Protein AF-A0A0M3QPN6-F1 (afdb_monomer)

Foldseek 3Di:
DEAPQLVVLLCVDPLSVLFDWDDDPQKTDTFLEDDPPTPQQFWIWHDYQQKIWIAGGDPDPGGTQDIRDGSNVNSVSSVVRDDPPRDGRDYDYPPDDPVPPDDPPDDDDDDDDDDDDD

pLDDT: mean 86.39, std 18.89, range [38.97, 98.75]

Radius of gyration: 19.88 Å; Cα contacts (8 Å, |Δi|>4): 207; chains: 1; bounding box: 29×68×48 Å

Structure (mmCIF, N/CA/C/O backbone):
data_AF-A0A0M3QPN6-F1
#
_entry.id   AF-A0A0M3QPN6-F1
#
loop_
_atom_site.group_PDB
_atom_site.id
_atom_site.type_symbol
_atom_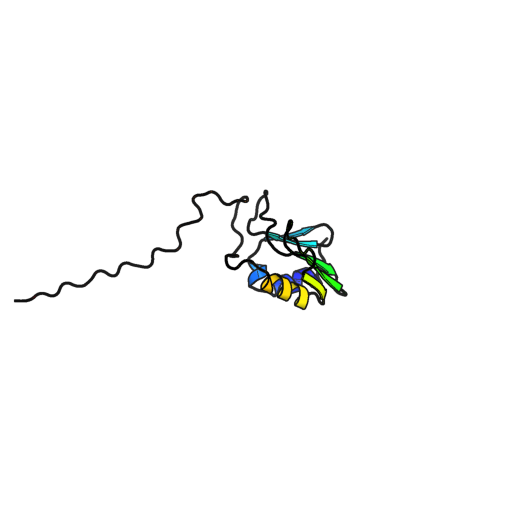site.label_atom_id
_atom_site.label_alt_id
_atom_site.label_comp_id
_atom_site.label_asym_id
_atom_site.label_entity_id
_atom_site.label_seq_id
_atom_site.pdbx_PDB_ins_code
_atom_site.Cartn_x
_atom_site.Cartn_y
_atom_site.Cartn_z
_atom_site.occupancy
_atom_site.B_iso_or_equiv
_atom_site.auth_seq_id
_atom_site.auth_comp_id
_atom_site.auth_asym_id
_atom_site.auth_atom_id
_atom_site.pdbx_PDB_model_num
ATOM 1 N N . MET A 1 1 ? 8.836 9.619 10.970 1.00 56.62 1 MET A N 1
ATOM 2 C CA . MET A 1 1 ? 8.740 8.220 11.432 1.00 56.62 1 MET A CA 1
ATOM 3 C C . MET A 1 1 ? 7.351 7.728 11.058 1.00 56.62 1 MET A C 1
ATOM 5 O O . MET A 1 1 ? 6.436 8.534 11.165 1.00 56.62 1 MET A O 1
ATOM 9 N N . GLY A 1 2 ? 7.197 6.514 10.523 1.00 72.00 2 GLY A N 1
ATOM 10 C CA . GLY A 1 2 ? 5.868 5.987 10.174 1.00 72.00 2 GLY A CA 1
ATOM 11 C C . GLY A 1 2 ? 5.036 5.683 11.423 1.00 72.00 2 GLY A C 1
ATOM 12 O O . GLY A 1 2 ? 5.614 5.371 12.464 1.00 72.00 2 GLY A O 1
ATOM 13 N N . GLU A 1 3 ? 3.710 5.789 11.321 1.00 90.25 3 GLU A N 1
ATOM 14 C CA . GLU A 1 3 ? 2.796 5.466 12.422 1.00 90.25 3 GLU A CA 1
ATOM 15 C C . GLU A 1 3 ? 2.814 3.949 12.703 1.00 90.25 3 GLU A C 1
ATOM 17 O O . GLU A 1 3 ? 2.494 3.172 11.795 1.00 90.25 3 GLU A O 1
ATOM 22 N N . PRO A 1 4 ? 3.130 3.495 13.934 1.00 93.19 4 PRO A N 1
ATOM 23 C CA . PRO A 1 4 ? 3.189 2.071 14.263 1.00 93.19 4 PRO A CA 1
ATOM 24 C C . PRO A 1 4 ? 1.898 1.314 13.945 1.00 93.19 4 PRO A C 1
ATOM 26 O O . PRO A 1 4 ? 1.958 0.254 13.331 1.00 93.19 4 PRO A O 1
ATOM 29 N N . ALA A 1 5 ? 0.728 1.870 14.278 1.00 95.56 5 ALA A N 1
ATOM 30 C CA . ALA A 1 5 ? -0.554 1.212 14.016 1.00 95.56 5 ALA A CA 1
ATOM 31 C C . ALA A 1 5 ? -0.797 0.956 12.515 1.00 95.56 5 ALA A C 1
ATOM 33 O O . ALA A 1 5 ? -1.341 -0.082 12.138 1.00 95.56 5 ALA A O 1
ATOM 34 N N . VAL A 1 6 ? -0.350 1.877 11.655 1.00 97.44 6 VAL A N 1
ATOM 35 C CA . VAL A 1 6 ? -0.455 1.752 10.193 1.00 97.44 6 VAL A CA 1
ATOM 36 C C . VAL A 1 6 ? 0.519 0.706 9.660 1.00 97.44 6 VAL A C 1
ATOM 38 O O . VAL A 1 6 ? 0.145 -0.102 8.811 1.00 97.44 6 VAL A O 1
ATOM 41 N N . ILE A 1 7 ? 1.750 0.678 10.179 1.00 96.75 7 ILE A N 1
ATOM 42 C CA . ILE A 1 7 ? 2.753 -0.327 9.799 1.00 96.75 7 ILE A CA 1
ATOM 43 C C . ILE A 1 7 ? 2.286 -1.730 10.197 1.00 96.75 7 ILE A C 1
ATOM 45 O O . ILE A 1 7 ? 2.345 -2.636 9.370 1.00 96.75 7 ILE A O 1
ATOM 49 N N . GLU A 1 8 ? 1.781 -1.909 11.418 1.00 97.19 8 GLU A N 1
ATOM 50 C CA . GLU A 1 8 ? 1.279 -3.202 11.898 1.00 97.19 8 GLU A CA 1
ATOM 51 C C . GLU A 1 8 ? 0.073 -3.683 11.081 1.00 97.19 8 GLU A C 1
ATOM 53 O O . GLU A 1 8 ? 0.021 -4.844 10.667 1.00 97.19 8 GLU A O 1
ATOM 58 N N . ALA A 1 9 ? -0.874 -2.789 10.774 1.00 98.31 9 ALA A N 1
ATOM 59 C CA . ALA A 1 9 ? -2.022 -3.120 9.932 1.00 98.31 9 ALA A CA 1
ATOM 60 C C . ALA A 1 9 ? -1.597 -3.518 8.509 1.00 98.31 9 ALA A C 1
ATOM 62 O O . ALA A 1 9 ? -2.071 -4.524 7.981 1.00 98.31 9 ALA A O 1
ATOM 63 N N . ALA A 1 10 ? -0.654 -2.788 7.908 1.00 98.19 10 ALA A N 1
ATOM 64 C CA . ALA A 1 10 ? -0.097 -3.152 6.610 1.00 98.19 10 ALA A CA 1
ATOM 65 C C . ALA A 1 10 ? 0.670 -4.483 6.663 1.00 98.19 10 ALA A C 1
ATOM 67 O O . ALA A 1 10 ? 0.541 -5.307 5.760 1.00 98.19 10 ALA A O 1
ATOM 68 N N . TYR A 1 11 ? 1.441 -4.734 7.723 1.00 97.62 11 TYR A N 1
ATOM 69 C CA . TYR A 1 11 ? 2.193 -5.977 7.886 1.00 97.62 11 TYR A CA 1
ATOM 70 C C . TYR A 1 11 ? 1.281 -7.191 8.116 1.00 97.62 11 TYR A C 1
ATOM 72 O O . TYR A 1 11 ? 1.654 -8.316 7.766 1.00 97.62 11 TYR A O 1
ATOM 80 N N . ALA A 1 12 ? 0.078 -7.002 8.668 1.00 98.31 12 ALA A N 1
ATOM 81 C CA . ALA A 1 12 ? -0.918 -8.060 8.827 1.00 98.31 12 ALA A CA 1
ATOM 82 C C . ALA A 1 12 ? -1.438 -8.591 7.476 1.00 98.31 12 ALA A C 1
ATOM 84 O O . ALA A 1 12 ? -1.701 -9.791 7.361 1.00 98.31 12 ALA A O 1
ATOM 85 N N . GLU A 1 13 ? -1.486 -7.749 6.440 1.00 98.44 13 GLU A N 1
ATOM 86 C CA . GLU A 1 13 ? -1.916 -8.110 5.086 1.00 98.44 13 GLU A CA 1
ATOM 87 C C . GLU A 1 13 ? -0.823 -8.879 4.314 1.00 98.44 13 GLU A C 1
ATOM 89 O O . GLU A 1 13 ? 0.204 -8.299 3.943 1.00 98.44 13 GLU A O 1
ATOM 94 N N . PRO A 1 14 ? -1.012 -10.176 3.977 1.00 97.81 14 PRO A N 1
ATOM 95 C CA . PRO A 1 14 ? 0.028 -10.972 3.317 1.00 97.81 14 PRO A CA 1
ATOM 96 C C . PRO A 1 14 ? 0.489 -10.403 1.970 1.00 97.81 14 PRO A C 1
ATOM 98 O O . PRO A 1 14 ? 1.659 -10.540 1.619 1.00 97.81 14 PRO A O 1
ATOM 101 N N . ARG A 1 15 ? -0.416 -9.752 1.223 1.00 98.00 15 ARG A N 1
ATOM 102 C CA . ARG A 1 15 ? -0.100 -9.132 -0.075 1.00 98.00 15 ARG A CA 1
ATOM 103 C C . ARG A 1 15 ? 0.758 -7.874 0.060 1.00 98.00 15 ARG A C 1
ATOM 105 O O . ARG A 1 15 ? 1.514 -7.587 -0.856 1.00 98.00 15 ARG A O 1
ATOM 112 N N . LEU A 1 16 ? 0.675 -7.155 1.181 1.00 98.44 16 LEU A N 1
ATOM 113 C CA . LEU A 1 16 ? 1.519 -5.984 1.446 1.00 98.44 16 LEU A CA 1
ATOM 114 C C . LEU A 1 16 ? 2.843 -6.380 2.097 1.00 98.44 16 LEU A C 1
ATOM 116 O O . LEU A 1 16 ? 3.873 -5.791 1.785 1.00 98.44 16 LEU A O 1
ATOM 120 N N . ARG A 1 17 ? 2.842 -7.427 2.933 1.00 97.94 17 ARG A N 1
ATOM 121 C CA . ARG A 1 17 ? 4.044 -7.952 3.604 1.00 97.94 17 ARG A CA 1
ATOM 122 C C . ARG A 1 17 ? 5.166 -8.349 2.639 1.00 97.94 17 ARG A C 1
ATOM 124 O O . ARG A 1 17 ? 6.328 -8.356 3.027 1.00 97.94 17 ARG A O 1
ATOM 131 N N . VAL A 1 18 ? 4.820 -8.719 1.406 1.00 97.88 18 VAL A N 1
ATOM 132 C CA . VAL A 1 18 ? 5.783 -9.121 0.368 1.00 97.88 18 VAL A CA 1
ATOM 133 C C . VAL A 1 18 ? 6.293 -7.956 -0.484 1.00 97.88 18 VAL A C 1
ATOM 135 O O . VAL A 1 18 ? 7.144 -8.171 -1.342 1.00 97.88 18 VAL A O 1
ATOM 138 N N . LEU A 1 19 ? 5.781 -6.741 -0.280 1.00 98.31 19 LEU A N 1
ATOM 139 C CA . LEU A 1 19 ? 6.254 -5.526 -0.942 1.00 98.31 19 LEU A CA 1
ATOM 140 C C . LEU A 1 19 ? 7.331 -4.844 -0.099 1.00 98.31 19 LEU A C 1
ATOM 142 O O . LEU A 1 19 ? 7.480 -5.138 1.084 1.00 98.31 19 LEU A O 1
ATOM 146 N N . PHE A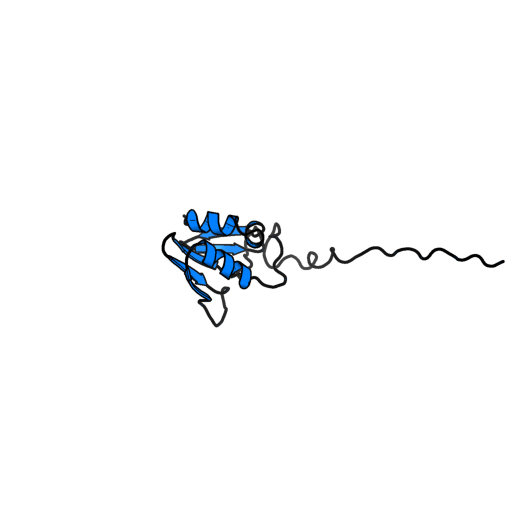 1 20 ? 8.072 -3.911 -0.695 1.00 97.50 20 PHE A N 1
ATOM 147 C CA . PHE A 1 20 ? 9.042 -3.104 0.037 1.00 97.50 20 PHE A CA 1
ATOM 148 C C . PHE A 1 20 ? 8.324 -1.926 0.721 1.00 97.50 20 PHE A C 1
ATOM 150 O O . PHE A 1 20 ? 7.823 -1.046 0.011 1.00 97.50 20 PHE A O 1
ATOM 157 N N . PRO A 1 21 ? 8.227 -1.892 2.066 1.00 96.56 21 PRO A N 1
ATOM 158 C CA . PRO A 1 21 ? 7.593 -0.788 2.773 1.00 96.56 21 PRO A CA 1
ATOM 159 C C . PRO A 1 21 ? 8.553 0.400 2.869 1.00 96.56 21 PRO A C 1
ATOM 161 O O . PRO A 1 21 ? 9.720 0.243 3.227 1.00 96.56 21 PRO A O 1
ATOM 164 N N . PHE A 1 22 ? 8.052 1.606 2.618 1.00 95.19 22 PHE A N 1
ATOM 165 C CA . PHE A 1 22 ? 8.850 2.826 2.697 1.00 95.19 22 PHE A CA 1
ATOM 166 C C . PHE A 1 22 ? 8.106 3.915 3.493 1.00 95.19 22 PHE A C 1
ATOM 168 O O . PHE A 1 22 ? 7.319 4.686 2.941 1.00 95.19 22 PHE A O 1
ATOM 175 N N . PRO A 1 23 ? 8.299 3.978 4.826 1.00 94.38 23 PRO A N 1
ATOM 176 C CA . PRO A 1 23 ? 7.691 5.011 5.658 1.00 94.38 23 PRO A CA 1
ATOM 177 C C . PRO A 1 23 ? 8.428 6.348 5.493 1.00 94.38 23 PRO A C 1
ATOM 179 O O . PRO A 1 23 ? 9.603 6.473 5.838 1.00 94.38 23 PRO A O 1
ATOM 182 N N . SER A 1 24 ? 7.736 7.380 5.011 1.00 89.12 24 SER A N 1
ATOM 183 C CA . SER A 1 24 ? 8.326 8.692 4.720 1.00 89.12 24 SER A CA 1
ATOM 184 C C . SER A 1 24 ? 7.293 9.810 4.864 1.00 89.12 24 SER A C 1
ATOM 186 O O . SER A 1 24 ? 6.170 9.671 4.403 1.00 89.12 24 SER A O 1
ATOM 188 N N . HIS A 1 25 ? 7.650 10.926 5.513 1.00 87.19 25 HIS A N 1
ATOM 189 C CA . HIS A 1 25 ? 6.793 12.123 5.656 1.00 87.19 25 HIS A CA 1
ATOM 190 C C . HIS A 1 25 ? 5.353 11.865 6.169 1.00 87.19 25 HIS A C 1
ATOM 192 O O . HIS A 1 25 ? 4.418 12.540 5.753 1.00 87.19 25 HIS A O 1
ATOM 198 N N . GLY A 1 26 ? 5.158 10.891 7.067 1.00 88.94 26 GLY A N 1
ATOM 199 C CA . GLY A 1 26 ? 3.824 10.522 7.577 1.00 88.94 26 GLY A CA 1
ATOM 200 C C . GLY A 1 26 ? 2.999 9.654 6.618 1.00 88.94 26 GLY A C 1
ATOM 201 O O . GLY A 1 26 ? 1.846 9.343 6.904 1.00 88.94 26 GLY A O 1
ATOM 202 N N . ALA A 1 27 ? 3.593 9.244 5.498 1.00 94.06 27 ALA A N 1
ATOM 203 C CA . ALA A 1 27 ? 3.048 8.267 4.576 1.00 94.06 27 ALA A CA 1
ATOM 204 C C . ALA A 1 27 ? 3.723 6.902 4.759 1.00 94.06 27 ALA A C 1
ATOM 206 O O . ALA A 1 27 ? 4.911 6.813 5.082 1.00 94.06 27 ALA A O 1
ATOM 207 N N . LEU A 1 28 ? 2.969 5.844 4.484 1.00 97.12 28 LEU A N 1
ATOM 208 C CA . LEU A 1 28 ? 3.480 4.506 4.231 1.00 97.12 28 LEU A CA 1
ATOM 209 C C . LEU A 1 28 ? 3.257 4.187 2.750 1.00 97.12 28 LEU A C 1
ATOM 211 O O . LEU A 1 28 ? 2.123 3.941 2.329 1.00 97.12 28 LEU A O 1
ATOM 215 N N . THR A 1 29 ? 4.336 4.223 1.966 1.00 96.44 29 THR A N 1
ATOM 216 C CA . THR A 1 29 ? 4.330 3.806 0.558 1.00 96.44 29 THR A CA 1
ATOM 217 C C . THR A 1 29 ? 4.830 2.372 0.419 1.00 96.44 29 THR A C 1
ATOM 219 O O . THR A 1 29 ? 5.518 1.842 1.297 1.00 96.44 29 THR A O 1
ATOM 222 N N . PHE A 1 30 ? 4.478 1.743 -0.701 1.00 97.50 30 PHE A N 1
ATOM 223 C CA . PHE A 1 30 ? 4.925 0.404 -1.064 1.00 97.50 30 PHE A CA 1
ATOM 224 C C . PHE A 1 30 ? 5.605 0.447 -2.427 1.00 97.50 30 PHE A C 1
ATOM 226 O O . PHE A 1 30 ? 5.146 1.146 -3.334 1.00 97.50 30 PHE A O 1
ATOM 233 N N . HIS A 1 31 ? 6.672 -0.330 -2.580 1.00 9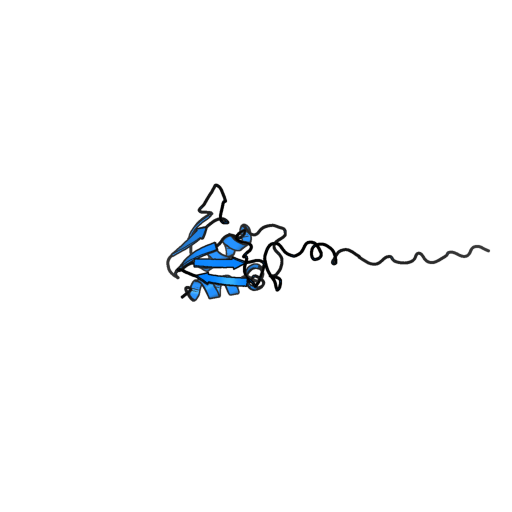7.38 31 HIS A N 1
ATOM 234 C CA . HIS A 1 31 ? 7.398 -0.446 -3.838 1.00 97.38 31 HIS A CA 1
ATOM 235 C C . HIS A 1 31 ? 7.557 -1.906 -4.252 1.00 97.38 31 HIS A C 1
ATOM 237 O O . HIS A 1 31 ? 7.662 -2.810 -3.419 1.00 97.38 31 HIS A O 1
ATOM 243 N N . ARG A 1 32 ? 7.586 -2.126 -5.571 1.00 97.19 32 ARG A N 1
ATOM 244 C CA . ARG A 1 32 ? 7.842 -3.440 -6.182 1.00 97.19 32 ARG A CA 1
ATOM 245 C C . ARG A 1 32 ? 9.335 -3.795 -6.224 1.00 97.19 32 ARG A C 1
ATOM 247 O O . ARG A 1 32 ? 9.693 -4.858 -6.719 1.00 97.19 32 ARG A O 1
ATOM 254 N N . ASN A 1 33 ? 10.201 -2.909 -5.746 1.00 97.56 33 ASN A N 1
ATOM 255 C CA . ASN A 1 33 ? 11.650 -3.003 -5.849 1.00 97.56 33 ASN A CA 1
ATOM 256 C C . ASN A 1 33 ? 12.323 -2.439 -4.583 1.00 97.56 33 ASN A C 1
ATOM 258 O O . ASN A 1 33 ? 11.714 -1.642 -3.869 1.00 97.56 33 ASN A O 1
ATOM 262 N N . THR A 1 34 ? 13.554 -2.864 -4.292 1.00 96.88 34 THR A N 1
ATOM 263 C CA . THR A 1 34 ? 14.285 -2.522 -3.049 1.00 96.88 34 THR A CA 1
ATOM 264 C C . THR A 1 34 ? 15.315 -1.399 -3.208 1.00 96.88 34 THR A C 1
ATOM 266 O O . THR A 1 34 ? 15.835 -0.918 -2.200 1.00 96.88 34 THR A O 1
ATOM 269 N N . GLN A 1 35 ? 15.632 -0.979 -4.438 1.00 96.75 35 GLN A N 1
ATOM 270 C CA . GLN A 1 35 ? 16.657 0.032 -4.726 1.00 96.75 35 GLN A CA 1
ATOM 271 C C . GLN A 1 35 ? 16.105 1.138 -5.628 1.00 96.75 35 GLN A C 1
ATOM 273 O O . GLN A 1 35 ? 15.375 0.857 -6.568 1.00 96.75 35 GLN A O 1
ATOM 278 N N . ASP A 1 36 ? 16.491 2.388 -5.392 1.00 93.75 36 ASP A N 1
ATOM 279 C CA . ASP A 1 36 ? 16.127 3.513 -6.262 1.00 93.75 36 ASP A CA 1
ATOM 280 C C . ASP A 1 36 ? 16.645 3.321 -7.702 1.00 93.75 36 ASP A C 1
ATOM 282 O O . ASP A 1 36 ? 17.766 2.829 -7.867 1.00 93.75 36 ASP A O 1
ATOM 286 N N . PRO A 1 37 ? 15.907 3.744 -8.747 1.00 94.88 37 PRO A N 1
ATOM 287 C CA . PRO A 1 37 ? 14.551 4.337 -8.781 1.00 94.88 37 PRO A CA 1
ATOM 288 C C . PRO A 1 37 ? 13.391 3.432 -8.328 1.00 94.88 37 PRO A C 1
ATOM 290 O O . PRO A 1 37 ? 13.413 2.226 -8.546 1.00 94.88 37 PRO A O 1
ATOM 293 N N . TRP A 1 38 ? 12.342 4.028 -7.743 1.00 94.69 38 TRP A N 1
ATOM 294 C CA . TRP A 1 38 ? 11.156 3.341 -7.188 1.00 94.69 38 TRP A CA 1
ATOM 295 C C . TRP A 1 38 ? 9.976 3.217 -8.168 1.00 94.69 38 TRP A C 1
ATOM 297 O O . TRP A 1 38 ? 9.718 4.134 -8.949 1.00 94.69 38 TRP A O 1
ATOM 307 N N . SER A 1 39 ? 9.191 2.134 -8.068 1.00 93.75 39 SER A N 1
ATOM 308 C CA . SER A 1 39 ? 8.068 1.854 -8.985 1.00 93.75 39 SER A CA 1
ATOM 309 C C . SER A 1 39 ? 6.931 2.889 -8.969 1.00 93.75 39 SER A C 1
ATOM 311 O O . SER A 1 39 ? 6.327 3.126 -10.011 1.00 93.75 39 SER A O 1
ATOM 313 N N . ASN A 1 40 ? 6.674 3.544 -7.824 1.00 93.06 40 ASN A N 1
ATOM 314 C CA . ASN A 1 40 ? 5.697 4.639 -7.612 1.00 93.06 40 ASN A CA 1
ATOM 315 C C . ASN A 1 40 ? 4.261 4.411 -8.144 1.00 93.06 40 ASN A C 1
ATOM 317 O O . ASN A 1 40 ? 3.444 5.334 -8.178 1.00 93.06 40 ASN A O 1
ATOM 321 N N . ASP A 1 41 ? 3.938 3.177 -8.514 1.00 95.12 41 ASP A N 1
ATOM 322 C CA . ASP A 1 41 ? 2.735 2.759 -9.229 1.00 95.12 41 ASP A CA 1
ATOM 323 C C . ASP A 1 41 ? 1.701 2.074 -8.319 1.00 95.12 41 ASP A C 1
ATOM 325 O O . ASP A 1 41 ? 0.709 1.527 -8.800 1.00 95.12 41 ASP A O 1
ATOM 329 N N . LEU A 1 42 ? 1.924 2.105 -7.002 1.00 96.88 42 LEU A N 1
ATOM 330 C CA . LEU A 1 42 ? 1.070 1.489 -5.990 1.00 96.88 42 LEU A CA 1
ATOM 331 C C . LEU A 1 42 ? 0.351 2.552 -5.139 1.00 96.88 42 LEU A C 1
ATOM 333 O O . LEU A 1 42 ? 0.892 3.643 -4.932 1.00 96.88 42 LEU A O 1
ATOM 337 N N . PRO A 1 43 ? -0.862 2.257 -4.633 1.00 97.69 43 PRO A N 1
ATOM 338 C CA . PRO A 1 43 ? -1.538 3.123 -3.674 1.00 97.69 43 PRO A CA 1
ATOM 339 C C . PRO A 1 43 ? -0.777 3.184 -2.341 1.00 97.69 43 PRO A C 1
ATOM 341 O O . PRO A 1 43 ? -0.032 2.268 -1.990 1.00 97.69 43 PRO A O 1
ATOM 344 N N . PHE A 1 44 ? -0.977 4.264 -1.585 1.00 97.31 44 PHE A N 1
ATOM 345 C CA . PHE A 1 44 ? -0.266 4.510 -0.325 1.00 97.31 44 PHE A CA 1
ATOM 346 C C . PHE A 1 44 ? -1.176 5.087 0.759 1.00 97.31 44 PHE A C 1
ATOM 348 O O . PHE A 1 44 ? -2.230 5.656 0.469 1.00 97.31 44 PHE A O 1
ATOM 355 N N . ILE A 1 45 ? -0.758 4.936 2.016 1.00 97.94 45 ILE A N 1
ATOM 356 C CA . ILE A 1 45 ? -1.518 5.368 3.195 1.00 97.94 45 ILE A CA 1
ATOM 357 C C . ILE A 1 45 ? -0.870 6.625 3.770 1.00 97.94 45 ILE A C 1
ATOM 359 O O . ILE A 1 45 ? 0.349 6.683 3.902 1.00 97.94 45 ILE A O 1
ATOM 363 N N . VAL A 1 46 ? -1.677 7.613 4.147 1.00 96.56 46 VAL A N 1
ATOM 364 C CA . VAL A 1 46 ? -1.265 8.759 4.970 1.00 96.56 46 VAL A CA 1
ATOM 365 C C . VAL A 1 46 ? -2.214 8.858 6.151 1.00 96.56 46 VAL A C 1
ATOM 367 O O . VAL A 1 46 ? -3.428 8.801 5.958 1.00 96.56 46 VAL A O 1
ATOM 370 N N . GLY A 1 47 ? -1.678 9.058 7.347 1.00 94.69 47 GLY A N 1
ATOM 371 C CA . GLY A 1 47 ? -2.481 9.246 8.548 1.00 94.69 47 GLY A CA 1
ATOM 372 C C . GLY A 1 47 ? -1.917 8.495 9.737 1.00 94.69 47 GLY A C 1
ATOM 373 O O . GLY A 1 47 ? -0.748 8.100 9.738 1.00 94.69 47 GLY A O 1
ATOM 374 N N . ASP A 1 48 ? -2.768 8.320 10.737 1.00 94.25 48 ASP A N 1
ATOM 375 C CA . ASP A 1 48 ? -2.406 7.744 12.021 1.00 94.25 48 ASP A CA 1
ATOM 376 C C . ASP A 1 48 ? -3.436 6.704 12.507 1.00 94.25 48 ASP A C 1
ATOM 378 O O . ASP A 1 48 ? -4.245 6.185 11.732 1.00 94.25 48 ASP A O 1
ATOM 382 N N . VAL A 1 49 ? -3.376 6.362 13.796 1.00 94.31 49 VAL A N 1
ATOM 383 C CA . VAL A 1 49 ? -4.295 5.417 14.441 1.00 94.31 49 VAL A CA 1
ATOM 384 C C . VAL A 1 49 ? -5.755 5.889 14.447 1.00 94.31 49 VAL A C 1
ATOM 386 O O . VAL A 1 49 ? -6.653 5.050 14.488 1.00 94.31 49 VAL A O 1
ATOM 389 N N . GLU A 1 50 ? -6.008 7.199 14.408 1.00 94.56 50 GLU A N 1
ATOM 390 C CA . GLU A 1 50 ? -7.358 7.765 14.479 1.00 94.56 50 GLU A CA 1
ATOM 391 C C . GLU A 1 50 ? -7.991 7.894 13.095 1.00 94.56 50 GLU A C 1
ATOM 393 O O . GLU A 1 50 ? -9.195 7.684 12.942 1.00 94.56 50 GLU A O 1
ATOM 398 N N . SER A 1 51 ? -7.196 8.258 12.085 1.00 96.50 51 SER A N 1
ATOM 399 C CA . SER A 1 51 ? -7.714 8.506 10.743 1.00 96.50 51 SER A CA 1
ATOM 400 C C . SER A 1 51 ? -6.655 8.321 9.663 1.00 96.50 51 SER A C 1
ATOM 402 O O . SER A 1 51 ? -5.650 9.031 9.600 1.00 96.50 51 SER A O 1
ATOM 404 N N . CYS A 1 52 ? -6.934 7.401 8.743 1.00 98.00 52 CYS A N 1
ATOM 405 C CA . CYS A 1 52 ? -6.143 7.143 7.550 1.00 98.00 52 CYS A CA 1
ATOM 406 C C . CYS A 1 52 ? -6.852 7.636 6.280 1.00 98.00 52 CYS A C 1
ATOM 408 O O . CYS A 1 52 ? -8.072 7.545 6.119 1.00 98.00 52 CYS A O 1
ATOM 410 N N . THR A 1 53 ? -6.054 8.113 5.330 1.00 98.12 53 THR A N 1
ATOM 411 C CA . THR A 1 53 ? -6.440 8.381 3.943 1.00 98.12 53 THR A CA 1
ATOM 412 C C . THR A 1 53 ? -5.605 7.507 3.018 1.00 98.12 53 THR A C 1
ATOM 414 O O . THR A 1 53 ? -4.382 7.459 3.142 1.00 98.12 53 THR A O 1
ATOM 417 N N . VAL A 1 54 ? -6.257 6.844 2.064 1.00 98.44 54 VAL A N 1
ATOM 418 C CA . VAL A 1 54 ? -5.584 6.075 1.013 1.00 98.44 54 VAL A CA 1
ATOM 419 C C . VAL A 1 54 ? -5.575 6.886 -0.269 1.00 98.44 54 VAL A C 1
ATOM 421 O O . VAL A 1 54 ? -6.618 7.328 -0.763 1.00 98.44 54 VAL A O 1
ATOM 424 N N . TYR A 1 55 ? -4.383 7.054 -0.820 1.00 97.75 55 TYR A N 1
ATOM 425 C CA . TYR A 1 55 ? -4.144 7.755 -2.067 1.00 97.75 55 TYR A CA 1
ATOM 426 C C . TYR A 1 55 ? -3.881 6.765 -3.197 1.00 97.75 55 TYR A C 1
ATOM 428 O O . TYR A 1 55 ? -3.287 5.704 -2.997 1.00 97.75 55 TYR A O 1
ATOM 436 N N . ALA A 1 56 ? -4.327 7.128 -4.395 1.00 97.31 56 ALA A N 1
ATOM 437 C CA . ALA A 1 56 ? -4.014 6.393 -5.612 1.00 97.31 56 ALA A CA 1
ATOM 438 C C . ALA A 1 56 ? -2.521 6.541 -5.981 1.00 97.31 56 ALA A C 1
ATOM 440 O O . ALA A 1 56 ? -1.857 7.448 -5.467 1.00 97.31 56 ALA A O 1
ATOM 441 N N . PRO A 1 57 ? -1.993 5.701 -6.895 1.00 94.38 57 PRO A N 1
ATOM 442 C CA . PRO A 1 57 ? -0.634 5.843 -7.410 1.00 94.38 57 PRO A CA 1
ATOM 443 C C . PRO A 1 57 ? -0.301 7.258 -7.896 1.00 94.38 57 PRO A C 1
ATOM 445 O O . PRO A 1 57 ? -1.170 8.004 -8.369 1.00 94.38 57 PRO A O 1
ATOM 448 N N . LEU A 1 58 ? 0.982 7.617 -7.828 1.00 80.62 58 LEU A N 1
ATOM 449 C CA . LEU A 1 58 ? 1.457 8.913 -8.307 1.00 80.62 58 LEU A CA 1
ATOM 450 C C . LEU A 1 58 ? 1.161 9.047 -9.811 1.00 80.62 58 LEU A C 1
ATOM 452 O O . LEU A 1 58 ? 1.605 8.243 -10.622 1.00 80.62 58 LEU A O 1
ATOM 456 N N . GLY A 1 59 ? 0.386 10.071 -10.182 1.00 81.31 59 GLY A N 1
ATOM 457 C CA . GLY A 1 59 ? -0.028 10.325 -11.570 1.00 81.31 59 GLY A CA 1
ATOM 458 C C . GLY A 1 59 ? -1.439 9.847 -11.936 1.00 81.31 59 GLY A C 1
ATOM 459 O O . GLY A 1 59 ? -1.902 10.151 -13.034 1.00 81.31 59 GLY A O 1
ATOM 460 N N . ALA A 1 60 ? -2.157 9.168 -11.035 1.00 87.31 60 ALA A N 1
ATOM 461 C CA . ALA A 1 60 ? -3.558 8.814 -11.260 1.00 87.31 60 ALA A CA 1
ATOM 462 C C . ALA A 1 60 ? -4.479 10.063 -11.302 1.00 87.31 60 ALA A C 1
ATOM 464 O O . ALA A 1 60 ? -4.252 11.019 -10.551 1.00 87.31 60 ALA A O 1
ATOM 465 N N . PRO A 1 61 ? -5.541 10.068 -12.141 1.00 83.00 61 PRO A N 1
ATOM 466 C CA . PRO A 1 61 ? -6.459 11.207 -12.264 1.00 83.00 61 PRO A CA 1
ATOM 467 C C . PRO A 1 61 ? -7.291 11.425 -10.994 1.00 83.00 61 PRO A C 1
ATOM 469 O O . PRO A 1 61 ? -7.519 12.561 -10.582 1.00 83.00 61 PRO A O 1
ATOM 472 N N . GLN A 1 62 ? -7.716 10.337 -10.348 1.00 85.50 62 GLN A N 1
ATOM 473 C CA . GLN A 1 62 ? -8.316 10.370 -9.020 1.00 85.50 62 GLN A CA 1
ATOM 474 C C . GLN A 1 62 ? -7.216 10.189 -7.981 1.00 85.50 62 GLN A C 1
ATOM 476 O O . GLN A 1 62 ? -6.527 9.176 -7.984 1.00 85.50 62 GLN A O 1
ATOM 481 N N . ARG A 1 63 ? -7.063 11.166 -7.084 1.00 91.19 63 ARG A N 1
ATOM 482 C CA . ARG A 1 63 ? -5.967 11.180 -6.106 1.00 91.19 63 ARG A CA 1
ATOM 483 C C . ARG A 1 63 ? -6.297 10.443 -4.806 1.00 91.19 63 ARG A C 1
ATOM 485 O O . ARG A 1 63 ? -5.396 9.870 -4.210 1.00 91.19 63 ARG A O 1
ATOM 492 N N . VAL A 1 64 ? -7.559 10.439 -4.379 1.00 97.19 64 VAL A N 1
ATOM 493 C CA . VAL A 1 64 ? -8.001 9.855 -3.102 1.00 97.19 64 VAL A CA 1
ATOM 494 C C . VAL A 1 64 ? -8.923 8.668 -3.368 1.00 97.19 64 VAL A C 1
ATOM 496 O O . VAL A 1 64 ? -9.913 8.807 -4.089 1.00 97.19 64 VAL A O 1
ATOM 499 N N . LEU A 1 65 ? -8.588 7.515 -2.790 1.00 97.69 65 LEU A N 1
ATOM 500 C CA . LEU A 1 65 ? -9.355 6.269 -2.886 1.00 97.69 65 LEU A CA 1
ATOM 501 C C . LEU A 1 65 ? -10.294 6.077 -1.687 1.00 97.69 65 LEU A C 1
ATOM 503 O O . LEU A 1 65 ? -11.356 5.482 -1.834 1.00 97.69 65 LEU A O 1
ATOM 507 N N . GLY A 1 66 ? -9.928 6.604 -0.516 1.00 98.00 66 GLY A N 1
ATOM 508 C CA . GLY A 1 66 ? -10.753 6.565 0.692 1.00 98.00 66 GLY A CA 1
ATOM 509 C C . GLY A 1 66 ? -10.181 7.441 1.806 1.00 98.00 66 GLY A C 1
ATOM 510 O O . GLY A 1 66 ? -8.983 7.718 1.815 1.00 98.00 66 GLY A O 1
ATOM 511 N N . GLN A 1 67 ? -11.036 7.896 2.723 1.00 98.06 67 GLN A N 1
ATOM 512 C CA . GLN A 1 67 ? -10.701 8.797 3.836 1.00 98.06 67 GLN A CA 1
ATOM 513 C C . GLN A 1 67 ? -11.404 8.352 5.117 1.00 98.06 67 GLN A C 1
ATOM 515 O O . GLN A 1 67 ? -12.394 7.626 5.042 1.00 98.06 67 GLN A O 1
ATOM 520 N N . SER A 1 68 ? -10.922 8.837 6.267 1.00 97.69 68 SER A N 1
ATOM 521 C CA . SER A 1 68 ? -11.493 8.537 7.590 1.00 97.69 68 SER A CA 1
ATOM 522 C C . SER A 1 68 ? -11.562 7.035 7.872 1.00 97.69 68 SER A C 1
ATOM 524 O O . SER A 1 68 ? -12.536 6.543 8.434 1.00 97.69 68 SER A O 1
ATOM 526 N N . LEU A 1 69 ? -10.529 6.317 7.431 1.00 98.38 69 LEU A N 1
ATOM 527 C CA . LEU A 1 69 ? -10.406 4.873 7.572 1.00 98.38 69 LEU A CA 1
ATOM 528 C C . LEU A 1 69 ? -9.631 4.538 8.841 1.00 98.38 69 LEU A C 1
ATOM 530 O O . LEU A 1 69 ? -8.697 5.248 9.212 1.00 98.38 69 LEU A O 1
ATOM 534 N N . THR A 1 70 ? -9.947 3.402 9.443 1.00 98.44 70 THR A N 1
ATOM 535 C CA . THR A 1 70 ? -9.027 2.749 10.377 1.00 98.44 70 THR A CA 1
ATOM 536 C C . THR A 1 70 ? -7.762 2.273 9.643 1.00 98.44 70 THR A C 1
ATOM 538 O O . THR A 1 70 ? -7.794 2.061 8.423 1.00 98.44 70 THR A O 1
ATOM 541 N N . PRO A 1 71 ? -6.642 2.032 10.350 1.00 98.44 71 PRO A N 1
ATOM 542 C CA . PRO A 1 71 ? -5.444 1.444 9.747 1.00 98.44 71 PRO A CA 1
ATOM 543 C C . PRO A 1 71 ? -5.706 0.137 8.977 1.00 98.44 71 PRO A C 1
ATOM 545 O O . PRO A 1 71 ? -5.140 -0.083 7.906 1.00 98.44 71 PRO A O 1
ATOM 548 N N . GLN A 1 72 ? -6.593 -0.720 9.489 1.00 98.62 72 GLN A N 1
ATOM 549 C CA . GLN A 1 72 ? -6.955 -2.000 8.875 1.00 98.62 72 GLN A CA 1
ATOM 550 C C . GLN A 1 72 ? -7.758 -1.804 7.586 1.00 98.62 72 GLN A C 1
ATOM 552 O O . GLN A 1 72 ? -7.465 -2.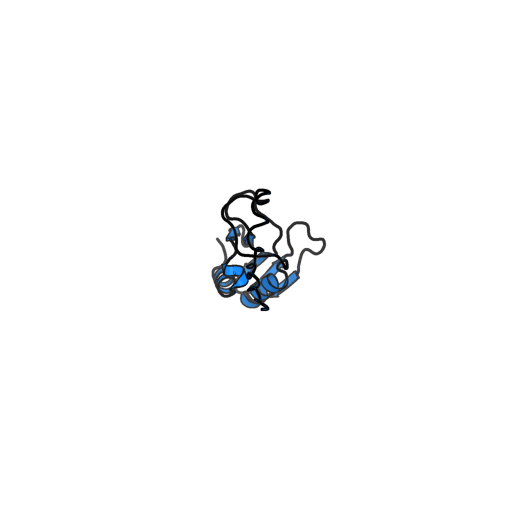439 6.575 1.00 98.62 72 GLN A O 1
ATOM 557 N N . GLU A 1 73 ? -8.738 -0.899 7.591 1.00 98.75 73 GLU A N 1
ATOM 558 C CA . GLU A 1 73 ? -9.504 -0.564 6.386 1.00 98.75 73 GLU A CA 1
ATOM 559 C C . GLU A 1 73 ? -8.618 0.086 5.322 1.00 98.75 73 GLU A C 1
ATOM 561 O O . GLU A 1 73 ? -8.755 -0.216 4.138 1.00 98.75 73 GLU A O 1
ATOM 566 N N . ALA A 1 74 ? -7.671 0.934 5.732 1.00 98.75 74 ALA A N 1
ATOM 567 C CA . ALA A 1 74 ? -6.702 1.529 4.822 1.00 98.75 74 ALA A CA 1
ATOM 568 C C . ALA A 1 74 ? -5.812 0.461 4.165 1.00 98.75 74 ALA A C 1
ATOM 570 O O . ALA A 1 74 ? -5.661 0.465 2.943 1.00 98.75 74 ALA A O 1
ATOM 571 N N . ALA A 1 75 ? -5.278 -0.488 4.942 1.00 98.69 75 ALA A N 1
ATOM 572 C CA . ALA A 1 75 ? -4.490 -1.602 4.412 1.00 98.69 75 ALA A CA 1
ATOM 573 C C . ALA A 1 75 ? -5.308 -2.473 3.440 1.00 98.69 75 ALA A C 1
ATOM 575 O O . ALA A 1 75 ? -4.858 -2.743 2.322 1.00 98.69 75 ALA A O 1
ATOM 576 N N . ALA A 1 76 ? -6.542 -2.833 3.805 1.00 98.69 76 ALA A N 1
ATOM 577 C CA . ALA A 1 76 ? -7.444 -3.591 2.939 1.00 98.69 76 ALA A CA 1
ATOM 578 C C . ALA A 1 76 ? -7.768 -2.841 1.633 1.00 98.69 76 ALA A C 1
ATOM 580 O O . ALA A 1 76 ? -7.806 -3.441 0.554 1.00 98.69 76 ALA A O 1
ATOM 581 N N . LEU A 1 77 ? -7.951 -1.519 1.699 1.00 98.75 77 LEU A N 1
ATOM 582 C CA . LEU A 1 77 ? -8.231 -0.691 0.528 1.00 98.75 77 LEU A CA 1
ATOM 583 C C . LEU A 1 77 ? -7.025 -0.586 -0.414 1.00 98.75 77 LEU A C 1
ATOM 585 O O . LEU A 1 77 ? -7.212 -0.631 -1.632 1.00 98.75 77 LEU A O 1
ATOM 589 N N . VAL A 1 78 ? -5.800 -0.506 0.122 1.00 98.56 78 VAL A N 1
ATOM 590 C CA . VAL A 1 78 ? -4.563 -0.615 -0.674 1.00 98.56 78 VAL A CA 1
ATOM 591 C C . VAL A 1 78 ? -4.536 -1.962 -1.394 1.00 98.56 78 VAL A C 1
ATOM 593 O O . VAL A 1 78 ? -4.364 -1.988 -2.610 1.00 98.56 78 VAL A O 1
ATOM 596 N N . VAL A 1 79 ? -4.784 -3.072 -0.686 1.00 98.56 79 VAL A N 1
ATOM 597 C CA . VAL A 1 79 ? -4.813 -4.428 -1.269 1.00 98.56 79 VAL A CA 1
ATOM 598 C C . VAL A 1 79 ? -5.838 -4.551 -2.401 1.00 98.56 79 VAL A C 1
ATOM 600 O O . VAL A 1 79 ? -5.547 -5.169 -3.432 1.00 98.56 79 VAL A O 1
ATOM 603 N N . ALA A 1 80 ? -7.022 -3.961 -2.228 1.00 98.25 80 ALA A N 1
ATOM 604 C CA . ALA A 1 80 ? -8.088 -3.962 -3.227 1.00 98.25 80 ALA A CA 1
ATOM 605 C C . ALA A 1 80 ? -7.719 -3.195 -4.510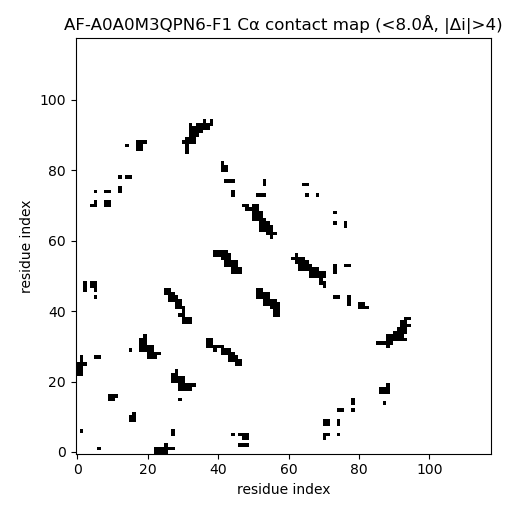 1.00 98.25 80 ALA A C 1
ATOM 607 O O . ALA A 1 80 ? -8.249 -3.506 -5.574 1.00 98.25 80 ALA A O 1
ATOM 608 N N . HIS A 1 81 ? -6.797 -2.233 -4.418 1.00 97.50 81 HIS A N 1
ATOM 609 C CA . HIS A 1 81 ? -6.344 -1.395 -5.533 1.00 97.50 81 HIS A CA 1
ATOM 610 C C . HIS A 1 81 ? -4.930 -1.740 -6.023 1.00 97.50 81 HIS A C 1
ATOM 612 O O . HIS A 1 81 ? -4.369 -1.007 -6.839 1.00 97.50 81 HIS A O 1
ATOM 618 N N . LEU A 1 82 ? -4.343 -2.850 -5.559 1.00 97.25 82 LEU A N 1
ATOM 619 C CA . LEU A 1 82 ? -3.084 -3.335 -6.116 1.00 97.25 82 LEU A CA 1
ATOM 620 C C . LEU A 1 82 ? -3.280 -3.770 -7.578 1.00 97.25 82 LEU A C 1
ATOM 622 O O . LEU A 1 82 ? -4.266 -4.451 -7.882 1.00 97.25 82 LEU A O 1
ATOM 626 N N . PRO A 1 83 ? -2.320 -3.468 -8.468 1.00 94.69 83 PRO A N 1
ATOM 627 C CA . PRO A 1 83 ? -2.318 -3.989 -9.829 1.00 94.69 83 PRO A CA 1
ATOM 628 C C . PRO A 1 83 ? -2.398 -5.528 -9.861 1.00 94.69 83 PRO A C 1
ATOM 630 O O . PRO A 1 83 ? -1.865 -6.196 -8.967 1.00 94.69 83 PRO A O 1
ATOM 633 N N . PRO A 1 84 ? -3.052 -6.123 -10.874 1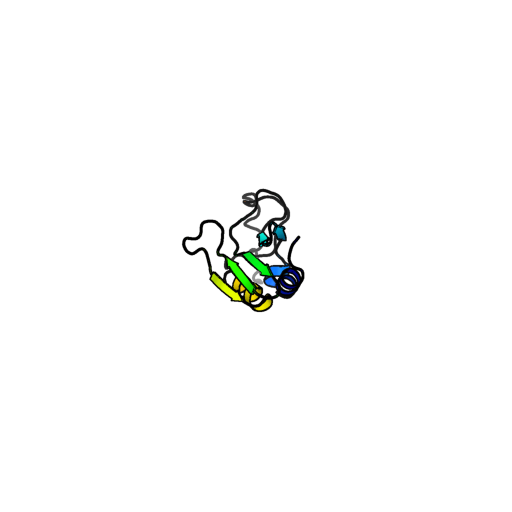.00 90.62 84 PRO A N 1
ATOM 634 C CA . PRO A 1 84 ? -3.260 -7.573 -10.944 1.00 90.62 84 PRO A CA 1
ATOM 635 C C . PRO A 1 84 ? -1.952 -8.370 -11.072 1.00 90.62 84 PRO A C 1
ATOM 637 O O . PRO A 1 84 ? -1.900 -9.534 -10.685 1.00 90.62 84 PRO A O 1
ATOM 640 N N . ASP A 1 85 ? -0.894 -7.743 -11.580 1.00 90.38 85 ASP A N 1
ATOM 641 C CA . ASP A 1 85 ? 0.458 -8.281 -11.749 1.00 90.38 85 ASP A CA 1
ATOM 642 C C . ASP A 1 85 ? 1.394 -7.950 -10.567 1.00 90.38 85 ASP A C 1
ATOM 644 O O . ASP A 1 85 ? 2.603 -8.179 -10.638 1.00 90.38 85 ASP A O 1
ATOM 648 N N . CYS A 1 86 ? 0.863 -7.394 -9.474 1.00 94.00 86 CYS A N 1
ATOM 649 C CA . CYS A 1 86 ? 1.648 -7.015 -8.306 1.00 94.00 86 CYS A CA 1
ATOM 650 C C . CYS A 1 86 ? 2.086 -8.259 -7.509 1.00 94.00 86 CYS A C 1
ATOM 652 O O . CYS A 1 86 ? 1.343 -8.790 -6.678 1.00 94.00 86 CYS A O 1
ATOM 654 N N . GLY A 1 87 ? 3.294 -8.738 -7.813 1.00 93.88 87 GLY A N 1
ATOM 655 C CA . GLY A 1 87 ? 3.998 -9.788 -7.075 1.00 93.88 87 GLY A CA 1
ATOM 656 C C . GLY A 1 87 ? 4.888 -9.249 -5.944 1.00 93.88 87 GLY A C 1
ATOM 657 O O . GLY A 1 87 ? 4.895 -8.046 -5.683 1.00 93.88 87 GLY A O 1
ATOM 658 N N . PRO A 1 88 ? 5.653 -10.134 -5.27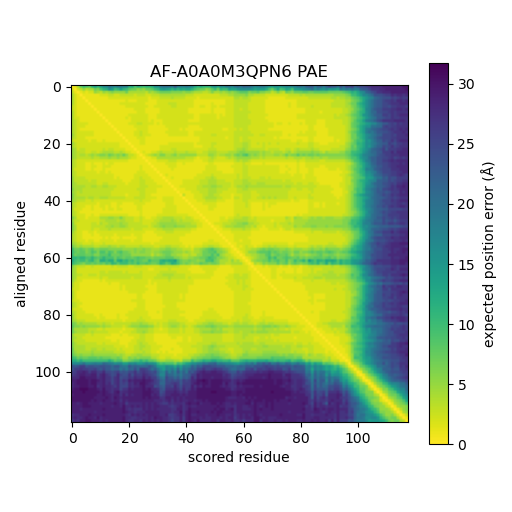4 1.00 97.31 88 PRO A N 1
ATOM 659 C CA . PRO A 1 88 ? 6.649 -9.738 -4.280 1.00 97.31 88 PRO A CA 1
ATOM 660 C C . PRO A 1 88 ? 7.660 -8.732 -4.834 1.00 97.31 88 PRO A C 1
ATOM 662 O O . PRO A 1 88 ? 8.006 -8.787 -6.017 1.00 97.31 88 PRO A O 1
ATOM 665 N N . ALA A 1 89 ? 8.172 -7.857 -3.969 1.00 97.38 89 ALA A N 1
ATOM 666 C CA . ALA A 1 89 ? 9.238 -6.945 -4.347 1.00 97.38 89 ALA A CA 1
ATOM 667 C C . ALA A 1 89 ? 10.509 -7.715 -4.741 1.00 97.38 89 ALA A C 1
ATOM 669 O O . ALA A 1 89 ? 10.886 -8.687 -4.082 1.00 97.38 89 ALA A O 1
ATOM 670 N N . PHE A 1 90 ? 11.171 -7.275 -5.811 1.00 95.94 90 PHE A N 1
ATOM 671 C CA . PHE A 1 90 ? 12.443 -7.841 -6.262 1.00 95.94 90 PHE A CA 1
ATOM 672 C C . PHE A 1 90 ? 13.629 -6.990 -5.802 1.00 95.94 90 PHE A C 1
ATOM 674 O O . PHE A 1 90 ? 13.495 -5.788 -5.567 1.00 95.94 90 PHE A O 1
ATOM 681 N N . ASP A 1 91 ? 14.803 -7.615 -5.702 1.00 96.50 91 ASP A N 1
ATOM 682 C CA . ASP A 1 91 ? 16.031 -6.882 -5.409 1.00 96.50 91 ASP A CA 1
ATOM 683 C C . ASP A 1 91 ? 16.564 -6.178 -6.665 1.00 96.50 91 ASP A C 1
ATOM 685 O O . ASP A 1 91 ? 16.851 -6.836 -7.668 1.00 96.50 91 ASP A O 1
ATOM 689 N N . GLY A 1 92 ? 16.660 -4.846 -6.624 1.00 96.12 92 GLY A N 1
ATOM 690 C CA . GLY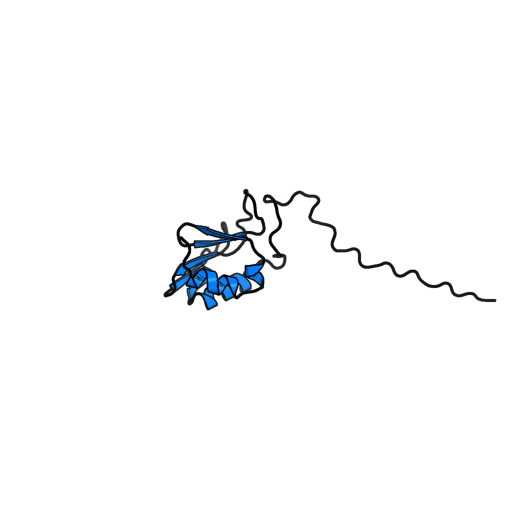 A 1 92 ? 17.113 -4.022 -7.747 1.00 96.12 92 GLY A CA 1
ATOM 691 C C . GLY A 1 92 ? 16.319 -2.730 -7.948 1.00 96.12 92 GLY A C 1
ATOM 692 O O . GLY A 1 92 ? 15.532 -2.317 -7.092 1.00 96.12 92 GLY A O 1
ATOM 693 N N . THR A 1 93 ? 16.557 -2.086 -9.092 1.00 96.69 93 THR A N 1
ATOM 694 C CA . THR A 1 93 ? 15.983 -0.789 -9.482 1.00 96.69 93 THR A CA 1
ATOM 695 C C . THR A 1 93 ? 14.746 -0.929 -10.373 1.00 96.69 93 THR A C 1
ATOM 697 O O . THR A 1 93 ? 14.488 -2.000 -10.923 1.00 96.69 93 THR A O 1
ATOM 700 N N . TRP A 1 94 ? 13.968 0.150 -10.526 1.00 94.31 94 TRP A N 1
ATOM 701 C CA . TRP A 1 94 ? 12.796 0.199 -11.408 1.00 94.31 94 TRP A CA 1
ATOM 702 C C . TRP A 1 94 ? 12.994 1.091 -12.658 1.00 94.31 94 TRP A C 1
ATOM 704 O O . TRP A 1 94 ? 13.421 2.233 -12.530 1.00 94.31 94 TRP A O 1
ATOM 714 N N . PRO A 1 95 ? 12.599 0.679 -13.875 1.00 93.00 95 PRO A N 1
ATOM 715 C CA . PRO A 1 95 ? 11.952 -0.582 -14.205 1.00 93.00 95 PRO A CA 1
ATOM 716 C C . PRO A 1 95 ? 12.917 -1.766 -14.064 1.00 93.00 95 PRO A C 1
ATOM 718 O O . PRO A 1 95 ? 14.132 -1.580 -14.163 1.00 93.00 95 PRO A O 1
ATOM 721 N N . PRO A 1 96 ? 12.391 -2.981 -13.837 1.00 86.81 96 PRO A N 1
ATOM 722 C CA . PRO A 1 96 ? 13.219 -4.174 -13.822 1.00 86.81 96 PRO A CA 1
ATOM 723 C C . PRO A 1 96 ? 13.976 -4.316 -15.154 1.00 86.81 96 PRO A C 1
ATOM 725 O O . PRO A 1 96 ? 13.442 -3.948 -16.206 1.00 86.81 96 PRO A O 1
ATOM 728 N N . PRO A 1 97 ? 15.204 -4.862 -15.145 1.00 81.31 97 PRO A N 1
ATOM 729 C CA . PRO A 1 97 ? 15.957 -5.094 -16.371 1.00 81.31 97 PRO A CA 1
ATOM 730 C C . PRO A 1 97 ? 15.169 -6.015 -17.314 1.00 81.31 97 PRO A C 1
ATOM 732 O O . PRO A 1 97 ? 14.600 -7.013 -16.876 1.00 81.31 97 PRO A O 1
ATOM 735 N N . GLU A 1 98 ? 15.181 -5.712 -18.615 1.00 71.00 98 GLU A N 1
ATOM 736 C CA . GLU A 1 98 ? 14.340 -6.345 -19.654 1.00 71.00 98 GLU A CA 1
ATOM 737 C C . GLU A 1 98 ? 14.376 -7.892 -19.661 1.00 71.00 98 GLU A C 1
ATOM 739 O O . GLU A 1 98 ? 13.421 -8.541 -20.080 1.00 71.00 98 GLU A O 1
ATOM 744 N N . ASN A 1 99 ? 15.435 -8.503 -19.120 1.00 58.06 99 ASN A N 1
ATOM 745 C CA . ASN A 1 99 ? 15.608 -9.955 -19.023 1.00 58.06 99 ASN A CA 1
ATOM 746 C C . ASN A 1 99 ? 14.927 -10.639 -17.817 1.00 58.06 99 ASN A C 1
ATOM 748 O O . ASN A 1 99 ? 15.062 -11.857 -17.675 1.00 58.06 99 ASN A O 1
ATOM 752 N N . SER A 1 100 ? 14.230 -9.921 -16.928 1.00 54.62 100 SER A N 1
ATOM 753 C CA . SER A 1 100 ? 13.591 -10.529 -15.745 1.00 54.62 100 SER A CA 1
ATOM 754 C C . SER A 1 100 ? 12.123 -10.925 -15.946 1.00 54.62 100 SER A C 1
ATOM 756 O O . SER A 1 100 ? 11.530 -11.504 -15.038 1.00 54.62 100 SER A O 1
ATOM 758 N N . ILE A 1 101 ? 11.524 -10.613 -17.102 1.00 53.81 101 ILE A N 1
ATOM 759 C CA . ILE A 1 101 ? 10.073 -10.753 -17.332 1.00 53.81 101 ILE A CA 1
ATOM 760 C C . ILE A 1 101 ? 9.677 -12.188 -17.750 1.00 53.81 101 ILE A C 1
ATOM 762 O O . ILE A 1 101 ? 8.504 -12.543 -17.686 1.00 53.81 101 ILE A O 1
ATOM 766 N N . ASP A 1 102 ? 10.625 -13.069 -18.095 1.00 48.22 102 ASP A N 1
ATOM 767 C CA . ASP A 1 102 ? 10.295 -14.392 -18.647 1.00 48.22 102 ASP A CA 1
ATOM 768 C C . ASP A 1 102 ? 11.174 -15.531 -18.106 1.00 48.22 102 ASP A C 1
ATOM 770 O O . ASP A 1 102 ? 12.199 -15.853 -18.699 1.00 48.22 102 ASP A O 1
ATOM 774 N N . ARG A 1 103 ? 10.787 -16.161 -16.980 1.00 46.41 103 ARG A N 1
ATOM 775 C CA . ARG A 1 103 ? 11.274 -17.511 -16.590 1.00 46.41 103 ARG A CA 1
ATOM 776 C C . ARG A 1 103 ? 10.335 -18.360 -15.716 1.00 46.41 103 ARG A C 1
ATOM 778 O O . ARG A 1 103 ? 10.772 -19.390 -15.208 1.00 46.41 103 ARG A O 1
ATOM 785 N N . THR A 1 104 ? 9.052 -18.024 -15.566 1.00 44.62 104 THR A N 1
ATOM 786 C CA . THR A 1 104 ? 8.128 -18.849 -14.743 1.00 44.62 104 THR A CA 1
ATOM 787 C C . THR A 1 104 ? 7.035 -19.563 -15.541 1.00 44.62 104 THR A C 1
ATOM 789 O O . THR A 1 104 ? 6.117 -20.132 -14.957 1.00 44.62 104 THR A O 1
ATOM 792 N N . SER A 1 105 ? 7.167 -19.625 -16.869 1.00 45.69 105 SER A N 1
ATOM 793 C CA . SER A 1 105 ? 6.237 -20.345 -17.749 1.00 45.69 105 SER A CA 1
ATOM 794 C C . SER A 1 105 ? 6.961 -21.327 -18.671 1.00 45.69 105 SER A C 1
ATOM 796 O O . SER A 1 105 ? 6.920 -21.190 -19.885 1.00 45.69 105 SER A O 1
ATOM 798 N N . HIS A 1 106 ? 7.603 -22.357 -18.117 1.00 40.28 106 HIS A N 1
ATOM 799 C CA . HIS A 1 106 ? 7.833 -23.613 -18.846 1.00 40.28 106 HIS A CA 1
ATOM 800 C C . HIS A 1 106 ? 7.410 -24.788 -17.964 1.00 40.28 106 HIS A C 1
ATOM 802 O O . HIS A 1 106 ? 8.193 -25.411 -17.249 1.00 40.28 106 HIS A O 1
ATOM 808 N N . ARG A 1 107 ? 6.103 -25.063 -17.993 1.00 41.22 107 ARG A N 1
ATOM 809 C CA . ARG A 1 107 ? 5.502 -26.269 -17.428 1.00 41.22 107 ARG A CA 1
ATOM 810 C C . ARG A 1 107 ? 5.838 -27.445 -18.357 1.00 41.22 107 ARG A C 1
ATOM 812 O O . ARG A 1 107 ? 5.576 -27.384 -19.551 1.00 41.22 107 ARG A O 1
ATOM 819 N N . ALA A 1 108 ? 6.450 -28.469 -17.767 1.00 38.97 108 ALA A N 1
ATOM 820 C CA . ALA A 1 108 ? 6.888 -29.755 -18.312 1.00 38.97 108 ALA A CA 1
ATOM 821 C C . ALA A 1 108 ? 6.231 -30.245 -19.624 1.00 38.97 108 ALA A C 1
ATOM 823 O O . ALA A 1 108 ? 5.028 -30.498 -19.678 1.00 38.97 108 ALA A O 1
ATOM 824 N N . ALA A 1 109 ? 7.064 -30.532 -20.629 1.00 40.50 109 ALA A N 1
ATOM 825 C CA . ALA A 1 109 ? 6.719 -31.459 -21.701 1.00 40.50 109 ALA A CA 1
ATOM 826 C C . ALA A 1 109 ? 6.780 -32.898 -21.156 1.00 40.50 109 ALA A C 1
ATOM 828 O O . ALA A 1 109 ? 7.846 -33.399 -20.800 1.00 40.50 109 ALA A O 1
ATOM 829 N N . VAL A 1 110 ? 5.627 -33.561 -21.073 1.00 43.97 110 VAL A N 1
ATOM 830 C CA . VAL A 1 110 ? 5.536 -35.006 -20.823 1.00 43.97 110 VAL A CA 1
ATOM 831 C C . VAL A 1 110 ? 5.865 -35.726 -22.137 1.00 43.97 110 VAL A C 1
ATOM 833 O O . VAL A 1 110 ? 5.173 -35.481 -23.127 1.00 43.97 110 VAL A O 1
ATOM 836 N N . PRO A 1 111 ? 6.876 -36.612 -22.210 1.00 43.41 111 PRO A N 1
ATOM 837 C CA . PRO A 1 111 ? 7.096 -37.390 -23.420 1.00 43.41 111 PRO A CA 1
ATOM 838 C C . PRO A 1 111 ? 5.998 -38.452 -23.572 1.00 43.41 111 PRO A C 1
ATOM 840 O O . PRO A 1 111 ? 5.733 -39.247 -22.667 1.00 43.41 111 PRO A O 1
ATOM 843 N N . ILE A 1 112 ? 5.360 -38.464 -24.743 1.00 44.53 112 ILE A N 1
ATOM 844 C CA . ILE A 1 112 ? 4.377 -39.471 -25.153 1.00 44.53 112 ILE A CA 1
ATOM 845 C C . ILE A 1 112 ? 5.088 -40.825 -25.276 1.00 44.53 112 ILE A C 1
ATOM 847 O O . ILE A 1 112 ? 6.058 -40.978 -26.018 1.00 44.53 112 ILE A O 1
ATOM 851 N N . ARG A 1 113 ? 4.603 -41.823 -24.532 1.00 42.94 113 ARG A N 1
ATOM 852 C CA . ARG A 1 113 ? 5.114 -43.197 -24.552 1.00 42.94 113 ARG A CA 1
ATOM 853 C C . ARG A 1 113 ? 4.719 -43.880 -25.867 1.00 42.94 113 ARG A C 1
ATOM 855 O O . ARG A 1 113 ? 3.547 -43.903 -26.230 1.00 42.94 113 ARG A O 1
ATOM 862 N N . ALA A 1 114 ? 5.706 -44.459 -26.547 1.00 45.56 114 ALA A N 1
ATOM 863 C CA . ALA A 1 114 ? 5.542 -45.221 -27.780 1.00 45.56 114 ALA A CA 1
ATOM 864 C C . ALA A 1 114 ? 4.602 -46.430 -27.606 1.00 45.56 114 ALA A C 1
ATOM 866 O O . ALA A 1 114 ? 4.791 -47.247 -26.701 1.00 45.56 114 ALA A O 1
ATOM 867 N N . VAL A 1 115 ? 3.637 -46.578 -28.517 1.00 51.09 115 VAL A N 1
ATOM 868 C CA . VAL A 1 115 ? 2.900 -47.828 -28.732 1.00 51.09 115 VAL A CA 1
ATOM 869 C C . VAL A 1 115 ? 3.647 -48.645 -29.783 1.00 51.09 115 VAL A C 1
ATOM 871 O O . VAL A 1 115 ? 3.782 -48.237 -30.932 1.00 51.09 115 VAL A O 1
ATOM 874 N N . ARG A 1 116 ? 4.146 -49.809 -29.357 1.00 46.75 116 ARG A N 1
ATOM 875 C CA . ARG A 1 116 ? 4.516 -50.920 -30.237 1.00 46.75 116 ARG A CA 1
ATOM 876 C C . ARG A 1 116 ? 3.235 -51.545 -30.784 1.00 46.75 116 ARG A C 1
ATOM 878 O O . ARG A 1 116 ? 2.399 -51.981 -29.994 1.00 46.75 116 ARG A O 1
ATOM 885 N N . THR A 1 117 ? 3.149 -51.706 -32.094 1.00 51.75 117 THR A N 1
ATOM 886 C CA . THR A 1 117 ? 2.292 -52.715 -32.723 1.00 51.75 117 THR A CA 1
ATOM 887 C C . THR A 1 117 ? 3.150 -53.660 -33.553 1.00 51.75 117 THR A C 1
ATOM 889 O O . THR A 1 117 ? 4.230 -53.295 -34.014 1.00 51.75 117 THR A O 1
ATOM 892 N N . ARG A 1 118 ? 2.703 -54.914 -33.537 1.00 58.69 118 ARG A N 1
ATOM 893 C CA . ARG A 1 118 ? 3.399 -56.141 -33.928 1.00 58.69 118 ARG A CA 1
ATOM 894 C C . ARG A 1 118 ? 3.568 -56.280 -35.432 1.00 58.69 118 ARG A C 1
ATOM 896 O O . ARG A 1 118 ? 2.723 -55.714 -36.155 1.00 58.69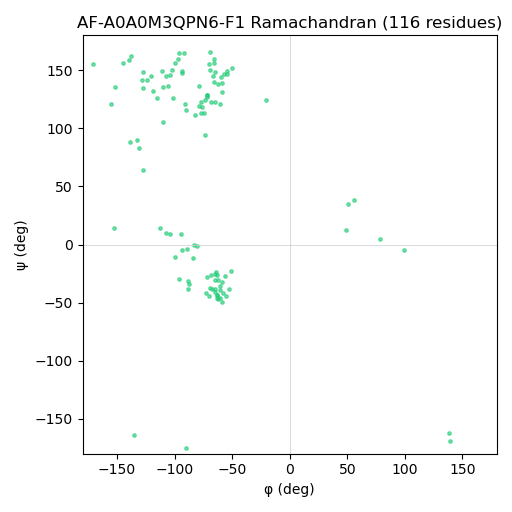 118 ARG A O 1
#

Secondary structure (DSSP, 8-state):
---HHHHHHHHHSHHHHTSEEEEETTEEEEESBSSSSP---S-EEEE-SS-EEEEPPTT-SS-EEEEEE-HHHHHHHHHHTS-TT--PPBSS-SSPPGGGS-SS-----PPPPP----

Solvent-accessible surface area (backbone atoms only — not comparable to full-atom values): 6989 Å² total; per-residue (Å²): 115,53,44,66,59,41,53,52,31,31,54,69,38,71,82,52,55,42,33,35,78,48,61,50,94,44,24,45,38,46,23,55,33,72,33,82,49,70,58,52,73,43,37,32,41,36,52,38,75,84,39,19,32,26,30,42,25,77,86,48,92,63,54,71,76,47,66,80,23,45,29,56,55,37,35,53,52,37,63,73,62,48,60,94,82,69,63,63,37,44,90,41,42,46,77,68,63,87,82,73,84,76,83,88,83,80,79,79,86,77,81,83,79,84,81,86,80,133

Sequence (118 aa):
MGEPAVIEAAYAEPRLRVLFPFPSHGALTFHRNTQDPWSNDLPFIVGDVESCTVYAPLGAPQRVLGQSLTPQEAAALVVAHLPPDCGPAFDGTWPPPENSIDRTSHRAAVPIRAVRTR

Mean predicted aligned error: 9.02 Å

Nearest PDB structures (foldseek):
  6zqb-assembly1_UM  TM=6.309E-01  e=4.469E+00  Saccharomyces cerevisiae S288C
  6zqd-assembly1_UM  TM=5.404E-01  e=3.246E+00  Saccharomyces cerevisiae S288C
  4dok-assembly2_B  TM=3.793E-01  e=7.453E+00  Arabidopsis thaliana